Protein AF-A0A368HCT2-F1 (afdb_monomer_lite)

Sequence (109 aa):
MTTRNSKRVCNWICDGILVEYKKVSQQAMNEDHLAQHLFDTCTKSIEFAKFVNDPVDKECPDLCDRLIPTILQNHELKRDLLTPTLNAGARFEFCGDFDYSGDGAKRNE

Foldseek 3Di:
DPPDLLLVLLLVLLLVLLVVLLVCVVVPPDVVSSLVVSLVSSVVSLVVCVVVVNPLCQRANPSSVPRSVVCVPDPVLSVQCNPPVRNVVSSCVCSVPDDRRPPDDPPDD

pLDDT: mean 83.68, std 15.78, range [36.22, 96.38]

Organism: Ancylostoma caninum (NCBI:txid29170)

Structure (mmCIF, N/CA/C/O backbone):
data_AF-A0A368HCT2-F1
#
_entry.id   AF-A0A368HCT2-F1
#
loop_
_atom_site.group_PDB
_atom_site.id
_atom_site.type_symbol
_atom_site.label_atom_id
_atom_site.label_alt_id
_atom_site.label_comp_id
_atom_site.label_asym_id
_atom_site.label_entity_id
_atom_site.label_seq_id
_atom_site.pdbx_PDB_ins_code
_atom_site.Cartn_x
_atom_site.Cartn_y
_atom_site.Cartn_z
_atom_site.occupancy
_atom_site.B_iso_or_equiv
_atom_site.auth_seq_id
_atom_site.auth_comp_id
_atom_site.auth_asym_id
_atom_site.auth_atom_id
_atom_site.pdbx_PDB_model_num
ATOM 1 N N . MET A 1 1 ? 20.239 -14.180 -10.407 1.00 39.16 1 MET A N 1
ATOM 2 C CA . MET A 1 1 ? 20.534 -13.449 -9.153 1.00 39.16 1 MET A CA 1
ATOM 3 C C . MET A 1 1 ? 20.037 -12.020 -9.328 1.00 39.16 1 MET A C 1
ATOM 5 O O . MET A 1 1 ? 20.790 -11.175 -9.784 1.00 39.16 1 MET A O 1
ATOM 9 N N . THR A 1 2 ? 18.759 -11.767 -9.055 1.00 38.19 2 THR A N 1
ATOM 10 C CA . THR A 1 2 ? 18.118 -10.463 -9.329 1.00 38.19 2 THR A CA 1
ATOM 11 C C . THR A 1 2 ? 16.936 -10.277 -8.376 1.00 38.19 2 THR A C 1
ATOM 13 O O . THR A 1 2 ? 15.803 -10.137 -8.798 1.00 38.19 2 THR A O 1
ATOM 16 N N . THR A 1 3 ? 17.161 -10.445 -7.070 1.00 45.19 3 THR A N 1
ATOM 17 C CA . THR A 1 3 ? 16.042 -10.559 -6.110 1.00 45.19 3 THR A CA 1
ATOM 18 C C . THR A 1 3 ? 16.195 -9.750 -4.822 1.00 45.19 3 THR A C 1
ATOM 20 O O . THR A 1 3 ? 15.266 -9.740 -4.020 1.00 45.19 3 THR A O 1
ATOM 23 N N . ARG A 1 4 ? 17.315 -9.038 -4.597 1.00 43.47 4 ARG A N 1
ATOM 24 C CA . ARG A 1 4 ? 17.529 -8.270 -3.346 1.00 43.47 4 ARG A CA 1
ATOM 25 C C . ARG A 1 4 ? 17.278 -6.762 -3.446 1.00 43.47 4 ARG A C 1
ATOM 27 O O . ARG A 1 4 ? 16.725 -6.206 -2.508 1.00 43.47 4 ARG A O 1
ATOM 34 N N . ASN A 1 5 ? 17.642 -6.108 -4.552 1.00 49.31 5 ASN A N 1
ATOM 35 C CA . ASN A 1 5 ? 17.396 -4.663 -4.730 1.00 49.31 5 ASN A CA 1
ATOM 36 C C . ASN A 1 5 ? 15.982 -4.377 -5.257 1.00 49.31 5 ASN A C 1
ATOM 38 O O . ASN A 1 5 ? 15.326 -3.446 -4.809 1.00 49.31 5 ASN A O 1
ATOM 42 N N . SER A 1 6 ? 15.508 -5.258 -6.126 1.00 52.94 6 SER A N 1
ATOM 43 C CA . SER A 1 6 ? 14.169 -5.392 -6.692 1.00 52.94 6 SER A CA 1
ATOM 44 C C . SER A 1 6 ? 13.011 -5.197 -5.707 1.00 52.94 6 SER A C 1
ATOM 46 O O . SER A 1 6 ? 12.156 -4.341 -5.899 1.00 52.94 6 SER A O 1
ATOM 48 N N . LYS A 1 7 ? 13.030 -5.918 -4.578 1.00 67.62 7 LYS A N 1
ATOM 49 C CA . LYS A 1 7 ? 11.984 -5.816 -3.546 1.00 67.62 7 LYS A CA 1
ATOM 50 C C . LYS A 1 7 ? 12.040 -4.512 -2.752 1.00 67.62 7 LYS A C 1
ATOM 52 O O . LYS A 1 7 ? 11.058 -4.137 -2.128 1.00 67.62 7 LYS A O 1
ATOM 57 N N . ARG A 1 8 ? 13.178 -3.807 -2.747 1.00 83.00 8 ARG A N 1
ATOM 58 C CA . ARG A 1 8 ? 13.375 -2.637 -1.882 1.00 83.00 8 ARG A CA 1
ATOM 59 C C . ARG A 1 8 ? 12.473 -1.475 -2.290 1.00 83.00 8 ARG A C 1
ATOM 61 O O . ARG A 1 8 ? 11.860 -0.877 -1.415 1.00 83.00 8 ARG A O 1
ATOM 68 N N . VAL A 1 9 ? 12.400 -1.165 -3.587 1.00 87.19 9 VAL A N 1
ATOM 69 C CA . VAL A 1 9 ? 11.582 -0.045 -4.085 1.00 87.19 9 VAL A CA 1
ATOM 70 C C . VAL A 1 9 ? 10.095 -0.332 -3.895 1.00 87.19 9 VAL A C 1
ATOM 72 O O . VAL A 1 9 ? 9.374 0.506 -3.368 1.00 87.19 9 VAL A O 1
ATOM 75 N N . CYS A 1 10 ? 9.653 -1.549 -4.206 1.00 89.62 10 CYS A N 1
ATOM 76 C CA . CYS A 1 10 ? 8.254 -1.939 -4.076 1.00 89.62 10 CYS A CA 1
ATOM 77 C C . CYS A 1 10 ? 7.808 -1.996 -2.605 1.00 89.62 10 CYS A C 1
ATOM 79 O O . CYS A 1 10 ? 6.748 -1.472 -2.271 1.00 89.62 10 CYS A O 1
ATOM 81 N N . ASN A 1 11 ? 8.661 -2.512 -1.708 1.00 90.81 11 ASN A N 1
ATOM 82 C CA . ASN A 1 11 ? 8.417 -2.468 -0.263 1.00 90.81 11 ASN A CA 1
ATOM 83 C C . ASN A 1 11 ? 8.369 -1.034 0.270 1.00 90.81 11 ASN A C 1
ATOM 85 O O . ASN A 1 11 ? 7.557 -0.742 1.140 1.00 90.81 11 ASN A O 1
ATOM 89 N N . TRP A 1 12 ? 9.231 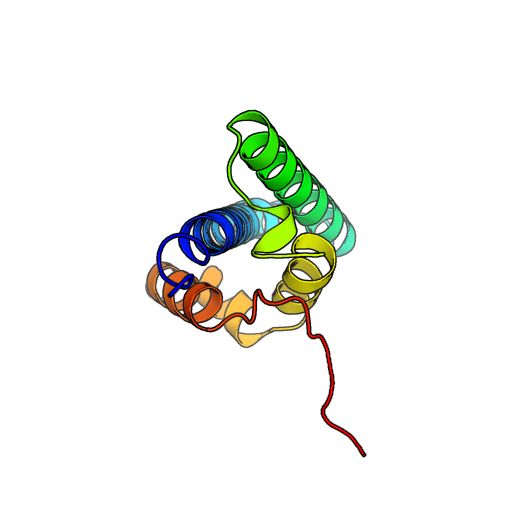-0.144 -0.232 1.00 91.06 12 TRP A N 1
ATOM 90 C CA . TRP A 1 12 ? 9.227 1.263 0.167 1.00 91.06 12 TRP A CA 1
ATOM 91 C C . TRP A 1 12 ? 7.937 1.969 -0.263 1.00 91.06 12 TRP A C 1
ATOM 93 O O . TRP A 1 12 ? 7.334 2.673 0.546 1.00 91.06 12 TRP A O 1
ATOM 103 N N . ILE A 1 13 ? 7.478 1.732 -1.498 1.00 93.25 13 ILE A N 1
ATOM 104 C CA . ILE A 1 13 ? 6.186 2.242 -1.974 1.00 93.25 13 ILE A CA 1
ATOM 105 C C . ILE A 1 13 ? 5.063 1.675 -1.099 1.00 93.25 13 ILE A C 1
ATOM 107 O O . ILE A 1 13 ? 4.256 2.443 -0.586 1.00 93.25 13 ILE A O 1
ATOM 111 N N . CYS A 1 14 ? 5.047 0.360 -0.857 1.00 94.62 14 CYS A N 1
ATOM 112 C CA . CYS A 1 14 ? 4.045 -0.288 -0.013 1.00 94.62 14 CYS A CA 1
ATOM 113 C C . CYS A 1 14 ? 3.988 0.308 1.403 1.00 94.62 14 CYS A C 1
ATOM 115 O O . CYS A 1 14 ? 2.912 0.717 1.839 1.00 94.62 14 CYS A O 1
ATOM 117 N N . ASP A 1 15 ? 5.124 0.435 2.099 1.00 94.12 15 ASP A N 1
ATOM 118 C CA . ASP A 1 15 ? 5.162 1.022 3.447 1.00 94.12 15 ASP A CA 1
ATOM 119 C C . ASP A 1 15 ? 4.643 2.467 3.438 1.00 94.12 15 ASP A C 1
ATOM 121 O O . ASP A 1 15 ? 3.829 2.834 4.287 1.00 94.12 15 ASP A O 1
ATOM 125 N N . GLY A 1 16 ? 5.029 3.257 2.429 1.00 93.56 16 GLY A N 1
ATOM 126 C CA . GLY A 1 16 ? 4.520 4.613 2.229 1.00 93.56 16 GLY A CA 1
ATOM 127 C C . GLY A 1 16 ? 2.995 4.664 2.098 1.00 93.56 16 GLY A C 1
ATOM 128 O O . GLY A 1 16 ? 2.350 5.495 2.739 1.00 93.56 16 GLY A O 1
ATOM 129 N N . ILE A 1 17 ? 2.402 3.734 1.343 1.00 96.25 17 ILE A N 1
ATOM 130 C CA . ILE A 1 17 ? 0.944 3.634 1.198 1.00 96.25 17 ILE A CA 1
ATOM 131 C C . ILE A 1 17 ? 0.265 3.226 2.502 1.00 96.25 17 ILE A C 1
ATOM 133 O O . ILE A 1 17 ? -0.768 3.798 2.838 1.00 96.25 17 ILE A O 1
ATOM 137 N N . LEU A 1 18 ? 0.824 2.297 3.279 1.00 94.69 18 LEU A N 1
ATOM 138 C CA . LEU A 1 18 ? 0.228 1.905 4.561 1.00 94.69 18 LEU A CA 1
ATOM 139 C C . LEU A 1 18 ? 0.319 3.012 5.623 1.00 94.69 18 LEU A C 1
ATOM 141 O O . LEU A 1 18 ? -0.576 3.152 6.465 1.00 94.69 18 LEU A O 1
ATOM 145 N N . VAL A 1 19 ? 1.381 3.821 5.589 1.00 92.81 19 VAL A N 1
ATOM 146 C CA . VAL A 1 19 ? 1.494 5.030 6.416 1.00 92.81 19 VAL A CA 1
ATOM 147 C C . VAL A 1 19 ? 0.429 6.052 6.019 1.00 92.81 19 VAL A C 1
ATOM 149 O O . VAL A 1 19 ? -0.265 6.576 6.897 1.00 92.81 19 VAL A O 1
ATOM 152 N N . GLU A 1 20 ? 0.261 6.305 4.719 1.00 93.44 20 GLU A N 1
ATOM 153 C CA . GLU A 1 20 ? -0.745 7.252 4.234 1.00 93.44 20 GLU A CA 1
ATOM 154 C C . GLU A 1 20 ? -2.169 6.741 4.494 1.00 93.44 20 GLU A C 1
ATOM 156 O O . GLU A 1 20 ? -3.017 7.525 4.920 1.00 93.44 20 GLU A O 1
ATOM 161 N N . TYR A 1 21 ? -2.414 5.429 4.374 1.00 92.94 21 TYR A N 1
ATOM 162 C CA . TYR A 1 21 ? -3.672 4.784 4.760 1.00 92.94 21 TYR A CA 1
ATOM 163 C C . TYR A 1 21 ? -4.063 5.179 6.177 1.00 92.94 21 TYR A C 1
ATOM 165 O O . TYR A 1 21 ? -5.134 5.741 6.360 1.00 92.94 21 TYR A O 1
ATOM 173 N N . LYS A 1 22 ?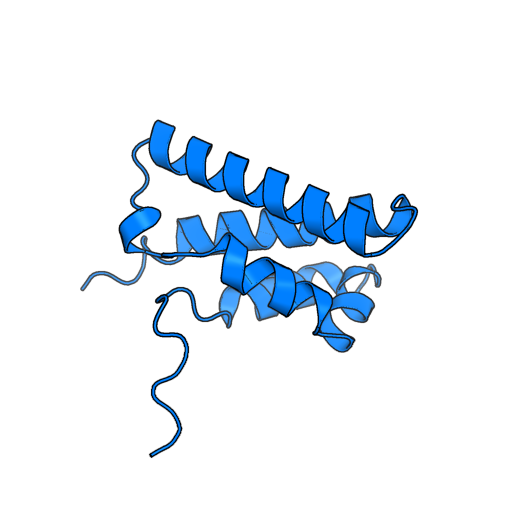 -3.184 4.976 7.169 1.00 90.56 22 LYS A N 1
ATOM 174 C CA . LYS A 1 22 ? -3.480 5.307 8.572 1.00 90.56 22 LYS A CA 1
ATOM 175 C C . LYS A 1 22 ? -3.853 6.781 8.753 1.00 90.56 22 LYS A C 1
ATOM 177 O O . LYS A 1 22 ? -4.758 7.108 9.518 1.00 90.56 22 LYS A O 1
ATOM 182 N N . LYS A 1 23 ? -3.112 7.672 8.094 1.00 89.88 23 LYS A N 1
ATOM 183 C CA . LYS A 1 23 ? -3.288 9.123 8.207 1.00 89.88 23 LYS A CA 1
ATOM 184 C C . LYS A 1 23 ? -4.616 9.571 7.600 1.00 89.88 23 LYS A C 1
ATOM 186 O O . LYS A 1 23 ? -5.326 10.375 8.199 1.00 89.88 23 LYS A O 1
ATOM 191 N N . VAL A 1 24 ? -4.951 9.042 6.427 1.00 90.62 24 VAL A N 1
ATOM 192 C CA . VAL A 1 24 ? -6.114 9.469 5.646 1.00 90.62 24 VAL A CA 1
ATOM 193 C C . VAL A 1 24 ? -7.371 8.731 6.077 1.00 90.62 24 VAL A C 1
ATOM 195 O O . VAL A 1 24 ? -8.428 9.340 6.106 1.00 90.62 24 VAL A O 1
ATOM 198 N N . SER A 1 25 ? -7.293 7.477 6.526 1.00 87.44 25 SER A N 1
ATOM 199 C CA . SER A 1 25 ? -8.447 6.723 7.039 1.00 87.44 25 SER A CA 1
ATOM 200 C C . SER A 1 25 ? -9.097 7.380 8.259 1.00 87.44 25 SER A C 1
ATOM 202 O O . SER A 1 25 ? -10.269 7.155 8.529 1.00 87.44 25 SER A O 1
ATOM 204 N N . GLN A 1 26 ? -8.347 8.195 9.008 1.00 84.38 26 GLN A N 1
ATOM 205 C CA . GLN A 1 26 ? -8.867 8.984 10.129 1.00 84.38 26 GLN A CA 1
ATOM 206 C C . GLN A 1 26 ? -9.571 10.280 9.686 1.00 84.38 26 GLN A C 1
ATOM 208 O O . GLN A 1 26 ? -10.272 10.892 10.488 1.00 84.38 26 GLN A O 1
ATOM 213 N N . GLN A 1 27 ? -9.369 10.712 8.438 1.00 83.12 27 GLN A N 1
ATOM 214 C CA . GLN A 1 27 ? -9.865 11.977 7.877 1.00 83.12 27 GLN A CA 1
ATOM 215 C C . GLN A 1 27 ? -10.853 11.775 6.717 1.00 83.12 27 GLN A C 1
ATOM 217 O O . GLN A 1 27 ? -11.592 12.694 6.367 1.00 83.12 27 GLN A O 1
ATOM 222 N N . ALA A 1 28 ? -10.849 10.596 6.096 1.00 78.69 28 ALA A N 1
ATOM 223 C CA . ALA A 1 28 ? -11.618 10.295 4.903 1.00 78.69 28 ALA A CA 1
ATOM 224 C C . ALA A 1 28 ? -13.119 10.287 5.200 1.00 78.69 28 ALA A C 1
ATOM 226 O O . ALA A 1 28 ? -13.582 9.701 6.177 1.00 78.69 28 ALA A O 1
ATOM 227 N N . MET A 1 29 ? -13.886 10.915 4.309 1.00 73.69 29 MET A N 1
ATOM 228 C CA . MET A 1 29 ? -15.345 10.989 4.422 1.00 73.69 29 MET A CA 1
ATOM 229 C C . MET A 1 29 ? -16.035 9.681 4.009 1.00 73.69 29 MET A C 1
ATOM 231 O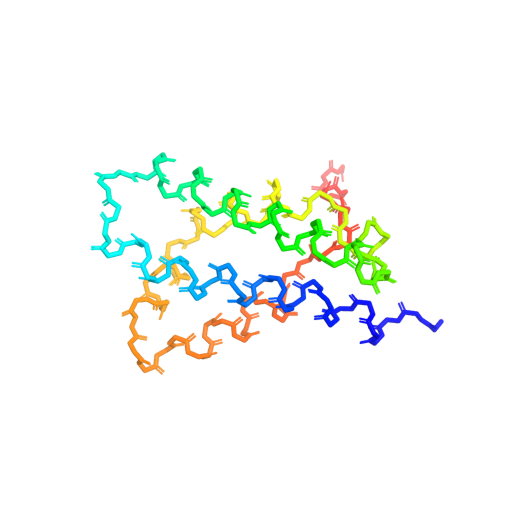 O . MET A 1 29 ? -17.142 9.407 4.462 1.00 73.69 29 MET A O 1
ATOM 235 N N . ASN A 1 30 ? -15.404 8.896 3.128 1.00 87.56 30 ASN A N 1
ATOM 236 C CA . ASN A 1 30 ? -15.879 7.597 2.649 1.00 87.56 30 ASN A CA 1
ATOM 237 C C . ASN A 1 30 ? -14.712 6.758 2.083 1.00 87.56 30 ASN A C 1
ATOM 239 O O . ASN A 1 30 ? -13.588 7.250 1.946 1.00 87.56 30 ASN A O 1
ATOM 243 N N . GLU A 1 31 ? -14.988 5.488 1.772 1.00 86.56 31 GLU A N 1
ATOM 244 C CA . GLU A 1 31 ? -13.990 4.540 1.257 1.00 86.56 31 GLU A CA 1
ATOM 245 C C . GLU A 1 31 ? -13.527 4.884 -0.170 1.00 86.56 31 GLU A C 1
ATOM 247 O O . GLU A 1 31 ? -12.350 4.712 -0.471 1.00 86.56 31 GLU A O 1
ATOM 252 N N . ASP A 1 32 ? -14.389 5.467 -1.010 1.00 90.00 32 ASP A N 1
ATOM 253 C CA . ASP A 1 32 ? -14.037 5.868 -2.382 1.00 90.00 32 ASP A CA 1
ATOM 254 C C . ASP A 1 32 ? -12.971 6.975 -2.411 1.00 90.00 32 ASP A C 1
ATOM 256 O O . ASP A 1 32 ? -11.985 6.891 -3.144 1.00 90.00 32 ASP A O 1
ATOM 260 N N . HIS A 1 33 ? -13.120 8.003 -1.569 1.00 91.25 33 HIS A N 1
ATOM 261 C CA . HIS A 1 33 ? -12.120 9.062 -1.429 1.00 91.25 33 HIS A CA 1
ATOM 262 C C . HIS A 1 33 ? -10.802 8.523 -0.870 1.00 91.25 33 HIS A C 1
ATOM 264 O O . HIS A 1 33 ? -9.732 8.961 -1.292 1.00 91.25 33 HIS A O 1
ATOM 270 N N . LEU A 1 34 ? -10.866 7.566 0.062 1.00 92.00 34 LEU A N 1
ATOM 271 C CA . LEU A 1 34 ? -9.676 6.893 0.574 1.00 92.00 34 LEU A CA 1
ATOM 272 C C . LEU A 1 34 ? -8.977 6.107 -0.545 1.00 92.00 34 LEU A C 1
ATOM 274 O O . LEU A 1 34 ? -7.769 6.248 -0.714 1.00 92.00 34 LEU A O 1
ATOM 278 N N . ALA A 1 35 ? -9.725 5.334 -1.333 1.00 93.69 35 ALA A N 1
ATOM 279 C CA . ALA A 1 35 ? -9.199 4.563 -2.453 1.00 93.69 35 ALA A CA 1
ATOM 280 C C . ALA A 1 35 ? -8.502 5.460 -3.482 1.00 93.69 35 ALA A C 1
ATOM 282 O O . ALA A 1 35 ? -7.346 5.208 -3.825 1.00 93.69 35 ALA A O 1
ATOM 283 N N . GLN A 1 36 ? -9.165 6.541 -3.905 1.00 94.69 36 GLN A N 1
ATOM 284 C CA . GLN A 1 36 ? -8.601 7.489 -4.864 1.00 94.69 36 GLN A CA 1
ATOM 285 C C . GLN A 1 36 ? -7.327 8.148 -4.326 1.00 94.69 36 GLN A C 1
ATOM 287 O O . GLN A 1 36 ? -6.322 8.209 -5.029 1.00 94.69 36 GLN A O 1
ATOM 292 N N . HIS A 1 37 ? -7.327 8.593 -3.064 1.00 95.06 37 HIS A N 1
ATOM 293 C CA . HIS A 1 37 ? -6.150 9.232 -2.467 1.00 95.06 37 HIS A CA 1
ATOM 294 C C . HIS A 1 37 ? -4.950 8.284 -2.400 1.00 95.06 37 HIS A C 1
ATOM 296 O O . HIS A 1 37 ? -3.818 8.678 -2.696 1.00 95.06 37 HIS A O 1
ATOM 302 N N . LEU A 1 38 ? -5.178 7.025 -2.022 1.00 95.44 38 LEU A N 1
ATOM 303 C CA . LEU A 1 38 ? -4.118 6.019 -1.981 1.00 95.44 38 LEU A CA 1
ATOM 304 C C . LEU A 1 38 ? -3.606 5.684 -3.382 1.00 95.44 38 LEU A C 1
ATOM 306 O O . LEU A 1 38 ? -2.398 5.532 -3.561 1.00 95.44 38 LEU A O 1
ATOM 310 N N . PHE A 1 39 ? -4.497 5.627 -4.373 1.00 96.38 39 PHE A N 1
ATOM 311 C CA . PHE A 1 39 ? -4.126 5.405 -5.766 1.00 96.38 39 PHE A CA 1
ATOM 312 C C . PHE A 1 39 ? -3.257 6.545 -6.316 1.00 96.38 39 PHE A C 1
ATOM 314 O O . PHE A 1 39 ? -2.182 6.296 -6.866 1.00 96.38 39 PHE A O 1
ATOM 321 N N . ASP A 1 40 ? -3.662 7.796 -6.091 1.00 95.56 40 ASP A N 1
ATOM 322 C CA . ASP A 1 40 ? -2.903 8.984 -6.495 1.00 95.56 40 ASP A CA 1
ATOM 323 C C . ASP A 1 40 ? -1.529 9.028 -5.817 1.00 95.56 40 ASP A C 1
ATOM 325 O O . ASP A 1 40 ? -0.522 9.377 -6.437 1.00 95.56 40 ASP A O 1
ATOM 329 N N . THR A 1 41 ? -1.476 8.665 -4.533 1.00 95.75 41 THR A N 1
ATOM 330 C CA . THR A 1 41 ? -0.227 8.619 -3.762 1.00 95.75 41 THR A CA 1
ATOM 331 C C . THR A 1 41 ? 0.702 7.539 -4.308 1.00 95.75 41 THR A C 1
ATOM 333 O O . THR A 1 41 ? 1.879 7.805 -4.546 1.00 95.75 41 THR A O 1
ATOM 336 N N . CYS A 1 42 ? 0.170 6.348 -4.581 1.00 96.06 42 CYS A N 1
ATOM 337 C CA . CYS A 1 42 ? 0.927 5.242 -5.156 1.00 96.06 42 CYS A CA 1
ATOM 338 C C . CYS A 1 42 ? 1.479 5.589 -6.540 1.00 96.06 42 CYS A C 1
ATOM 340 O O . CYS A 1 42 ? 2.668 5.393 -6.794 1.00 96.06 42 CYS A O 1
ATOM 342 N N . THR A 1 43 ? 0.654 6.193 -7.397 1.00 94.75 43 THR A N 1
ATOM 343 C CA . THR A 1 43 ? 1.062 6.617 -8.741 1.00 94.75 43 THR A CA 1
ATOM 344 C C . THR A 1 43 ? 2.205 7.628 -8.672 1.00 94.75 43 THR A C 1
ATOM 346 O O . THR A 1 43 ? 3.228 7.439 -9.327 1.00 94.75 43 THR A O 1
ATOM 349 N N . LYS A 1 44 ? 2.110 8.636 -7.794 1.00 95.00 44 LYS A N 1
ATOM 350 C CA . LYS A 1 44 ? 3.190 9.615 -7.576 1.00 95.00 44 LYS A CA 1
ATOM 351 C C . LYS A 1 44 ? 4.478 8.969 -7.066 1.00 95.00 44 LYS A C 1
ATOM 353 O O . LYS A 1 44 ? 5.564 9.352 -7.495 1.00 95.00 44 LYS A O 1
ATOM 358 N N . SER A 1 45 ? 4.384 7.989 -6.167 1.00 94.06 45 SER A N 1
ATOM 359 C CA . SER A 1 45 ? 5.554 7.247 -5.682 1.00 94.06 45 SER A CA 1
ATOM 360 C C . SER A 1 45 ? 6.221 6.429 -6.792 1.00 94.06 45 SER A C 1
ATOM 362 O O . SER A 1 45 ? 7.450 6.399 -6.865 1.00 94.06 45 SER A O 1
ATOM 364 N N . ILE A 1 46 ? 5.434 5.815 -7.682 1.00 91.69 46 ILE A N 1
ATOM 365 C CA . ILE A 1 46 ? 5.939 5.120 -8.873 1.00 91.69 46 ILE A CA 1
ATOM 366 C C . ILE A 1 46 ? 6.620 6.108 -9.826 1.00 91.69 46 ILE A C 1
ATOM 368 O O . ILE A 1 46 ? 7.741 5.857 -10.263 1.00 91.69 46 ILE A O 1
ATOM 372 N N . GLU A 1 47 ? 5.986 7.239 -10.135 1.00 91.88 47 GLU A N 1
ATOM 373 C CA . GLU A 1 47 ? 6.559 8.274 -11.004 1.00 91.88 47 GLU A CA 1
ATOM 374 C C . GLU A 1 47 ? 7.868 8.836 -10.440 1.00 91.88 47 GLU A C 1
ATOM 376 O O . GLU A 1 47 ? 8.837 9.008 -11.180 1.00 91.88 47 GLU A O 1
ATOM 381 N N . PHE A 1 48 ? 7.936 9.054 -9.125 1.00 90.75 48 PHE A N 1
ATOM 382 C CA . PHE A 1 48 ? 9.163 9.475 -8.456 1.00 90.75 48 PHE A CA 1
ATOM 383 C C . PHE A 1 48 ? 10.269 8.418 -8.567 1.00 90.75 48 PHE A C 1
ATOM 385 O O . PHE A 1 48 ? 11.404 8.760 -8.897 1.00 90.75 48 PHE A O 1
ATOM 392 N N . ALA A 1 49 ? 9.946 7.137 -8.355 1.00 90.31 49 ALA A N 1
ATOM 393 C CA . ALA A 1 49 ? 10.898 6.041 -8.530 1.00 90.31 49 ALA A CA 1
ATOM 394 C C . ALA A 1 49 ? 11.438 5.991 -9.972 1.00 90.31 49 ALA A C 1
ATOM 396 O O . ALA A 1 49 ? 12.649 5.920 -10.180 1.00 90.31 49 ALA A O 1
ATOM 397 N N . LYS A 1 50 ? 10.562 6.133 -10.976 1.00 87.81 50 LYS A N 1
ATOM 398 C CA . LYS A 1 50 ? 10.967 6.230 -12.389 1.00 87.81 50 LYS A CA 1
ATOM 399 C C . LYS A 1 50 ? 11.884 7.421 -12.638 1.00 87.81 50 LYS A C 1
ATOM 401 O O . LYS A 1 50 ? 12.901 7.277 -13.311 1.00 87.81 50 LYS A O 1
ATOM 406 N N . PHE A 1 51 ? 11.551 8.581 -12.076 1.00 90.69 51 PHE A N 1
ATOM 407 C CA . PHE A 1 51 ? 12.337 9.804 -12.223 1.00 90.69 51 PHE A CA 1
ATOM 408 C C . PHE A 1 51 ? 13.772 9.645 -11.697 1.00 90.69 51 PHE A C 1
ATOM 410 O O . PHE A 1 51 ? 14.714 10.117 -12.332 1.00 90.69 51 PHE A O 1
ATOM 417 N N . VAL A 1 52 ? 13.965 8.932 -10.582 1.00 89.81 52 VAL A N 1
ATOM 418 C CA . VAL A 1 52 ? 15.303 8.636 -10.034 1.00 89.81 52 VAL A CA 1
ATOM 419 C C . VAL A 1 52 ? 15.978 7.409 -10.672 1.00 89.81 52 VAL A C 1
ATOM 421 O O . VAL A 1 52 ? 17.037 6.990 -10.211 1.00 89.81 52 VAL A O 1
ATOM 424 N N . ASN A 1 53 ? 15.419 6.878 -11.767 1.00 83.69 53 ASN A N 1
ATOM 425 C CA . ASN A 1 53 ? 15.868 5.680 -12.489 1.00 83.69 53 ASN A CA 1
ATOM 426 C C . ASN A 1 53 ? 15.858 4.383 -11.653 1.00 83.69 53 ASN A C 1
ATOM 428 O O . ASN A 1 53 ? 16.641 3.467 -11.923 1.00 83.69 53 ASN A O 1
ATOM 432 N N . ASP A 1 54 ? 14.964 4.272 -10.666 1.00 85.44 54 ASP A N 1
ATOM 433 C CA . ASP A 1 54 ? 14.717 3.002 -9.981 1.00 85.44 54 ASP A CA 1
ATOM 434 C C . ASP A 1 54 ? 13.884 2.060 -10.884 1.00 85.44 54 ASP A C 1
ATOM 436 O O . ASP A 1 54 ? 12.950 2.503 -11.559 1.00 85.44 54 ASP A O 1
ATOM 440 N N . PRO A 1 55 ? 14.174 0.743 -10.909 1.00 79.56 55 PRO A N 1
ATOM 441 C CA . PRO A 1 55 ? 13.603 -0.206 -11.874 1.00 79.56 55 PRO A CA 1
ATOM 442 C C . PRO A 1 55 ? 12.152 -0.643 -11.566 1.00 79.56 55 PRO A C 1
ATOM 444 O O . PRO A 1 55 ? 11.810 -1.811 -11.719 1.00 79.56 55 PRO A O 1
ATOM 447 N N . VAL A 1 56 ? 11.274 0.269 -11.147 1.00 82.19 56 VAL A N 1
ATOM 448 C CA . VAL A 1 56 ? 9.928 -0.052 -10.629 1.00 82.19 56 VAL A CA 1
ATOM 449 C C . VAL A 1 56 ? 9.040 -0.825 -11.618 1.00 82.19 56 VAL A C 1
ATOM 451 O O . VAL A 1 56 ? 8.424 -1.808 -11.221 1.00 82.19 56 VAL A O 1
ATOM 454 N N . ASP A 1 57 ? 9.043 -0.472 -12.910 1.00 75.50 57 ASP A N 1
ATOM 455 C CA . ASP A 1 57 ? 8.183 -1.113 -13.928 1.00 75.50 57 ASP A CA 1
ATOM 456 C C . ASP A 1 57 ? 8.501 -2.595 -14.147 1.00 75.50 57 ASP A C 1
ATOM 458 O O . ASP A 1 57 ? 7.630 -3.389 -14.495 1.00 75.50 57 ASP A O 1
ATOM 462 N N . LYS A 1 58 ? 9.765 -2.975 -13.949 1.00 78.00 58 LYS A N 1
ATOM 463 C CA . LYS A 1 58 ? 10.205 -4.364 -14.076 1.00 78.00 58 LYS A CA 1
ATOM 464 C C . LYS A 1 58 ? 9.964 -5.156 -12.792 1.00 78.00 58 LYS A C 1
ATOM 466 O O . LYS A 1 58 ? 9.792 -6.368 -12.852 1.00 78.00 58 LYS A O 1
ATOM 471 N N . GLU A 1 59 ? 10.024 -4.485 -11.647 1.00 80.19 59 GLU A N 1
ATOM 472 C CA . GLU A 1 59 ? 10.092 -5.133 -10.336 1.00 80.19 59 GLU A CA 1
ATOM 473 C C . GLU A 1 59 ? 8.728 -5.266 -9.653 1.00 80.19 59 GLU A C 1
ATOM 475 O O . GLU A 1 59 ? 8.490 -6.241 -8.941 1.00 80.19 59 GLU A O 1
ATOM 480 N N . CYS A 1 60 ? 7.828 -4.309 -9.878 1.00 83.62 60 CYS A N 1
ATOM 481 C CA . CYS A 1 60 ? 6.457 -4.336 -9.380 1.00 83.62 60 CYS A CA 1
ATOM 482 C C . CYS A 1 60 ? 5.478 -3.762 -10.411 1.00 83.62 60 CYS A C 1
ATOM 484 O O . CYS A 1 60 ? 4.941 -2.668 -10.215 1.00 83.62 60 CYS A O 1
ATOM 486 N N . PRO A 1 61 ? 5.228 -4.494 -11.510 1.00 83.44 61 PRO A N 1
ATOM 487 C CA . PRO A 1 61 ? 4.237 -4.087 -12.498 1.00 83.44 61 PRO A CA 1
ATOM 488 C C . PRO A 1 61 ? 2.841 -4.000 -11.866 1.00 83.44 61 PRO A C 1
ATOM 490 O O . PRO A 1 61 ? 2.489 -4.780 -10.967 1.00 83.44 61 PRO A O 1
ATOM 493 N N . ASP A 1 62 ? 2.073 -3.010 -12.324 1.00 87.88 62 ASP A N 1
ATOM 494 C CA . ASP A 1 62 ? 0.689 -2.743 -11.912 1.00 87.88 62 ASP A CA 1
ATOM 495 C C . ASP A 1 62 ? 0.514 -2.704 -10.382 1.00 87.88 62 ASP A C 1
ATOM 497 O O . ASP A 1 62 ? -0.455 -3.218 -9.818 1.00 87.88 62 ASP A O 1
ATOM 501 N N . LEU A 1 63 ? 1.512 -2.153 -9.674 1.00 90.88 63 LEU A N 1
ATOM 502 C CA . LEU A 1 63 ? 1.549 -2.179 -8.212 1.00 90.88 63 LEU A CA 1
ATOM 503 C C . LEU A 1 63 ? 0.319 -1.513 -7.600 1.00 90.88 63 LEU A C 1
ATOM 505 O O . LEU A 1 63 ? -0.294 -2.100 -6.718 1.00 90.88 63 LEU A O 1
ATOM 509 N N . CYS A 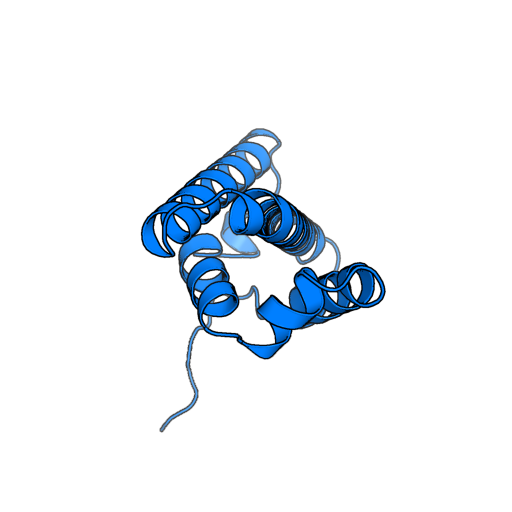1 64 ? -0.051 -0.313 -8.050 1.00 93.75 64 CYS A N 1
ATOM 510 C CA . CYS A 1 64 ? -1.161 0.434 -7.456 1.00 93.75 64 CYS A CA 1
ATOM 511 C C . CYS A 1 64 ? -2.501 -0.277 -7.655 1.00 93.75 64 CYS A C 1
ATOM 513 O O . CYS A 1 64 ? -3.260 -0.427 -6.697 1.00 93.75 64 CYS A O 1
ATOM 515 N N . ASP A 1 65 ? -2.744 -0.795 -8.860 1.00 92.62 65 ASP A N 1
ATOM 516 C CA . ASP A 1 65 ? -3.970 -1.518 -9.204 1.00 92.62 65 ASP A CA 1
ATOM 517 C C . ASP A 1 65 ? -4.162 -2.793 -8.375 1.00 92.62 65 ASP A C 1
ATOM 519 O O . ASP A 1 65 ? -5.292 -3.197 -8.113 1.00 92.62 65 ASP A O 1
ATOM 523 N N . ARG A 1 66 ? -3.073 -3.416 -7.906 1.00 92.94 66 ARG A N 1
ATOM 524 C CA . ARG A 1 66 ? -3.135 -4.613 -7.049 1.00 92.94 66 ARG A CA 1
ATOM 525 C C . ARG A 1 66 ? -3.093 -4.286 -5.560 1.00 92.94 66 ARG A C 1
ATOM 527 O O . ARG A 1 66 ? -3.822 -4.882 -4.766 1.00 92.94 66 ARG A O 1
ATOM 534 N N . LEU A 1 67 ? -2.240 -3.348 -5.165 1.00 93.38 67 LEU A N 1
ATOM 535 C CA . LEU A 1 67 ? -1.978 -3.012 -3.769 1.00 93.38 67 LEU A CA 1
ATOM 536 C C . LEU A 1 67 ? -3.192 -2.348 -3.114 1.00 93.38 67 LEU A C 1
ATOM 538 O O . LEU A 1 67 ? -3.590 -2.759 -2.024 1.00 93.38 67 LEU A O 1
ATOM 542 N N . ILE A 1 68 ? -3.801 -1.354 -3.773 1.00 94.62 68 ILE A N 1
ATOM 543 C CA . ILE A 1 68 ? -4.882 -0.565 -3.166 1.00 94.62 68 ILE A CA 1
ATOM 544 C C . ILE A 1 68 ? -6.120 -1.425 -2.872 1.00 94.62 68 ILE A C 1
ATOM 546 O O . ILE A 1 68 ? -6.559 -1.426 -1.718 1.00 94.62 68 ILE A O 1
ATOM 550 N N . PRO A 1 69 ? -6.653 -2.229 -3.815 1.00 93.69 69 PRO A N 1
ATOM 551 C CA . PRO A 1 69 ? -7.781 -3.107 -3.510 1.00 93.69 69 PRO A CA 1
ATOM 552 C C . PRO A 1 69 ? -7.457 -4.123 -2.413 1.00 93.69 69 PRO A C 1
ATOM 554 O O . PRO A 1 69 ? -8.293 -4.364 -1.545 1.00 93.69 69 PRO A O 1
ATOM 557 N N . THR A 1 70 ? -6.234 -4.667 -2.394 1.00 93.75 70 THR A N 1
ATOM 558 C CA . THR A 1 70 ? -5.810 -5.627 -1.362 1.00 93.75 70 THR A CA 1
ATOM 559 C C . THR A 1 70 ? -5.838 -5.002 0.035 1.00 93.75 70 THR A C 1
ATOM 561 O O . THR A 1 70 ? -6.347 -5.614 0.974 1.00 93.75 70 THR A O 1
ATOM 564 N N . ILE A 1 71 ? -5.346 -3.766 0.180 1.00 93.25 71 ILE A N 1
ATOM 565 C CA . ILE A 1 71 ? -5.396 -3.030 1.453 1.00 93.25 71 ILE A CA 1
ATOM 566 C C . ILE A 1 71 ? -6.848 -2.786 1.878 1.00 93.25 71 ILE A C 1
ATOM 568 O O . ILE A 1 71 ? -7.203 -3.008 3.036 1.00 93.25 71 ILE A O 1
ATOM 572 N N . LEU A 1 72 ? -7.698 -2.344 0.947 1.00 92.06 72 LEU A N 1
ATOM 573 C CA . LEU A 1 72 ? -9.090 -2.005 1.245 1.00 92.06 72 LEU A CA 1
ATOM 574 C C . LEU A 1 72 ? -9.945 -3.238 1.567 1.00 92.06 72 LEU A C 1
ATOM 576 O O . LEU A 1 72 ? -10.849 -3.141 2.394 1.00 92.06 72 LEU A O 1
ATOM 580 N N . GLN A 1 73 ? -9.643 -4.404 0.998 1.00 93.69 73 GLN A N 1
ATOM 581 C CA . GLN A 1 73 ? -10.373 -5.651 1.257 1.00 93.69 73 GLN A CA 1
ATOM 582 C C . GLN A 1 73 ? -9.903 -6.379 2.529 1.00 93.69 73 GLN A C 1
ATOM 584 O O . GLN A 1 73 ? -10.675 -7.123 3.135 1.00 93.69 73 GLN A O 1
ATOM 589 N N . ASN A 1 74 ? -8.664 -6.162 2.982 1.00 91.94 74 ASN A N 1
ATOM 590 C CA . ASN A 1 74 ? -8.114 -6.868 4.139 1.00 91.94 74 ASN A CA 1
ATOM 591 C C . ASN A 1 74 ? -8.540 -6.224 5.474 1.00 91.94 74 ASN A C 1
ATOM 593 O O . ASN A 1 74 ? -7.920 -5.288 5.976 1.00 91.94 74 ASN A O 1
ATOM 597 N N . HIS A 1 75 ? -9.608 -6.744 6.084 1.00 91.50 75 HIS A N 1
ATOM 598 C CA . HIS A 1 75 ? -10.145 -6.225 7.348 1.00 91.50 75 HIS A CA 1
ATOM 599 C C . HIS A 1 75 ? -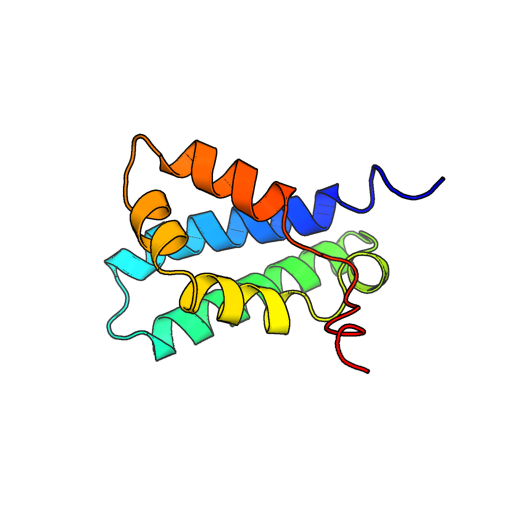9.177 -6.315 8.539 1.00 91.50 75 HIS A C 1
ATOM 601 O O . HIS A 1 75 ? -9.182 -5.416 9.383 1.00 91.50 75 HIS A O 1
ATOM 607 N N . GLU A 1 76 ? -8.351 -7.361 8.615 1.00 91.62 76 GLU A N 1
ATOM 608 C CA . GLU A 1 76 ? -7.386 -7.535 9.708 1.00 91.62 76 GLU A CA 1
ATOM 609 C C . GLU A 1 76 ? -6.254 -6.517 9.606 1.00 91.62 76 GLU A C 1
ATOM 611 O O . GLU A 1 76 ? -5.980 -5.804 10.571 1.00 91.62 76 GLU A O 1
ATOM 616 N N . LEU A 1 77 ? -5.699 -6.349 8.402 1.00 92.81 77 LEU A N 1
ATOM 617 C CA . LEU A 1 77 ? -4.703 -5.322 8.121 1.00 92.81 77 LEU A CA 1
ATOM 618 C C . LEU A 1 77 ? -5.227 -3.935 8.503 1.00 92.81 77 LEU A C 1
ATOM 620 O O . LEU A 1 77 ? -4.558 -3.203 9.229 1.00 92.81 77 LEU A O 1
ATOM 624 N N . LYS A 1 78 ? -6.441 -3.577 8.062 1.00 91.56 78 LYS A N 1
ATOM 625 C CA . LYS A 1 78 ? -7.051 -2.275 8.378 1.00 91.56 78 LYS A CA 1
ATOM 626 C C . LYS A 1 78 ? -7.127 -2.036 9.890 1.00 91.56 78 LYS A C 1
ATOM 628 O O . LYS A 1 78 ? -6.753 -0.963 10.362 1.00 91.56 78 LYS A O 1
ATOM 633 N N . ARG A 1 79 ? -7.560 -3.037 10.666 1.00 91.31 79 ARG A N 1
ATOM 634 C CA . ARG A 1 79 ? -7.615 -2.961 12.137 1.00 91.31 79 ARG A CA 1
ATOM 635 C C . ARG A 1 79 ? -6.223 -2.769 12.748 1.00 91.31 79 ARG A C 1
ATOM 637 O O . ARG A 1 79 ? -6.043 -1.924 13.630 1.00 91.31 79 ARG A O 1
ATOM 644 N N . ASP A 1 80 ? -5.242 -3.531 12.285 1.00 92.00 80 ASP A N 1
ATOM 645 C CA . ASP A 1 80 ? -3.911 -3.558 12.890 1.00 92.00 80 ASP A CA 1
ATOM 646 C C . ASP A 1 80 ? -3.106 -2.293 12.545 1.00 92.00 80 ASP A C 1
ATOM 648 O O . ASP A 1 80 ? -2.394 -1.756 13.396 1.00 92.00 80 ASP A O 1
ATOM 652 N N . LEU A 1 81 ? -3.316 -1.712 11.357 1.00 89.50 81 LEU A N 1
ATOM 653 C CA . LEU A 1 81 ? -2.763 -0.408 10.972 1.00 89.50 81 LEU A CA 1
ATOM 654 C C . LEU A 1 81 ? -3.270 0.739 11.856 1.00 89.50 81 LEU A C 1
ATOM 656 O O . LEU A 1 81 ? -2.521 1.681 12.143 1.00 89.50 81 LEU A O 1
ATOM 660 N N . LEU A 1 82 ? -4.519 0.664 12.315 1.00 88.25 82 LEU A N 1
ATOM 661 C CA . LEU A 1 82 ? -5.115 1.664 13.204 1.00 88.25 82 LEU A CA 1
ATOM 662 C C . LEU A 1 82 ? -4.704 1.477 14.671 1.00 88.25 82 LEU A C 1
ATOM 664 O O . LEU A 1 82 ? -4.836 2.407 15.466 1.00 88.25 82 LEU A O 1
ATOM 668 N N . THR A 1 83 ? -4.145 0.319 15.023 1.00 90.19 83 THR A N 1
ATOM 669 C CA . THR A 1 83 ? -3.712 -0.007 16.384 1.00 90.19 83 THR A CA 1
ATOM 670 C C . THR A 1 83 ? -2.243 0.393 16.590 1.00 90.19 83 THR A C 1
ATOM 672 O O . THR A 1 83 ? -1.357 -0.195 15.968 1.00 90.19 83 THR A O 1
ATOM 675 N N . PRO A 1 84 ? -1.911 1.365 17.470 1.00 85.94 84 PRO A N 1
ATOM 676 C CA . PRO A 1 84 ? -0.543 1.884 17.595 1.00 85.94 84 PRO A CA 1
ATOM 677 C C . PRO A 1 84 ? 0.527 0.829 17.900 1.00 85.94 84 PRO A C 1
ATOM 679 O O . PRO A 1 84 ? 1.638 0.934 17.388 1.00 85.94 84 PRO A O 1
ATOM 682 N N . THR A 1 85 ? 0.192 -0.186 18.700 1.00 86.56 85 THR A N 1
ATOM 683 C CA . THR A 1 85 ? 1.109 -1.264 19.104 1.00 86.56 85 THR A CA 1
ATOM 684 C C . THR A 1 85 ? 1.372 -2.291 18.005 1.00 86.56 85 THR A C 1
ATOM 686 O O . THR A 1 85 ? 2.407 -2.947 18.039 1.00 86.56 85 THR A O 1
ATOM 689 N N . LEU A 1 86 ? 0.465 -2.422 17.033 1.00 85.25 86 LEU A N 1
ATOM 690 C CA . LEU A 1 86 ? 0.548 -3.410 15.951 1.00 85.25 86 LEU A CA 1
ATOM 691 C C . LEU A 1 86 ? 0.999 -2.791 14.627 1.00 85.25 86 LEU A C 1
ATOM 693 O O . LEU A 1 86 ? 1.549 -3.484 13.780 1.00 85.25 86 LEU A O 1
ATOM 697 N N . ASN A 1 87 ? 0.836 -1.477 14.469 1.00 84.50 87 ASN A N 1
ATOM 698 C CA . ASN A 1 87 ? 1.052 -0.762 13.216 1.00 84.50 87 ASN A CA 1
ATOM 699 C C . ASN A 1 87 ? 2.405 -1.052 12.545 1.00 84.50 87 ASN A C 1
ATOM 701 O O . ASN A 1 87 ? 2.448 -1.280 11.341 1.00 84.50 87 ASN A O 1
ATOM 705 N N . ALA A 1 88 ? 3.514 -1.016 13.289 1.00 84.62 88 ALA A N 1
ATOM 706 C CA . ALA A 1 88 ? 4.834 -1.252 12.700 1.00 84.62 88 ALA A CA 1
ATOM 707 C C . ALA A 1 88 ? 5.007 -2.707 12.230 1.00 84.62 88 ALA A C 1
ATOM 709 O O . ALA A 1 88 ? 5.571 -2.927 11.161 1.00 84.62 88 ALA A O 1
ATOM 710 N N . GLY A 1 89 ? 4.488 -3.671 13.000 1.00 86.75 89 GLY A N 1
ATOM 711 C CA . GLY A 1 89 ? 4.497 -5.092 12.643 1.00 86.75 89 GLY A CA 1
ATOM 712 C C . GLY A 1 89 ? 3.631 -5.363 11.419 1.00 86.75 89 GLY A C 1
ATOM 713 O O . GLY A 1 89 ? 4.141 -5.846 10.417 1.00 86.75 89 GLY A O 1
ATOM 714 N N . ALA A 1 90 ? 2.377 -4.905 11.443 1.00 87.88 90 ALA A N 1
ATOM 715 C CA . ALA A 1 90 ? 1.430 -5.078 10.345 1.00 87.88 90 ALA A CA 1
ATOM 716 C C . ALA A 1 90 ? 1.945 -4.499 9.017 1.00 87.88 90 ALA A C 1
ATOM 718 O O . ALA A 1 90 ? 1.761 -5.107 7.967 1.00 87.88 90 ALA A O 1
ATOM 719 N N . ARG A 1 91 ? 2.633 -3.345 9.052 1.00 90.00 91 ARG A N 1
ATOM 720 C CA . ARG A 1 91 ? 3.276 -2.772 7.858 1.00 90.00 91 ARG A CA 1
ATOM 721 C C . ARG A 1 91 ? 4.409 -3.639 7.332 1.00 90.00 91 ARG A C 1
ATOM 723 O O . ARG A 1 91 ? 4.470 -3.909 6.135 1.00 90.00 91 ARG A O 1
ATOM 730 N N . PHE A 1 92 ? 5.302 -4.055 8.228 1.00 88.19 92 PHE A N 1
ATOM 731 C CA . PHE A 1 92 ? 6.454 -4.870 7.870 1.00 88.19 92 PHE A CA 1
ATOM 732 C C . PHE A 1 92 ? 6.034 -6.232 7.307 1.00 88.19 92 PHE A C 1
ATOM 734 O O . PHE A 1 92 ? 6.538 -6.629 6.260 1.00 88.19 92 PHE A O 1
ATOM 741 N N . GLU A 1 93 ? 5.102 -6.914 7.973 1.00 90.62 93 GLU A N 1
ATOM 742 C CA . GLU A 1 93 ? 4.592 -8.228 7.572 1.00 90.62 93 GLU A CA 1
ATOM 743 C C . GLU A 1 93 ? 3.857 -8.137 6.235 1.00 90.62 93 GLU A C 1
ATOM 745 O O . GLU A 1 93 ? 4.245 -8.801 5.277 1.00 90.62 93 GLU A O 1
ATOM 750 N N . PHE A 1 94 ? 2.877 -7.234 6.113 1.00 92.56 94 PHE A N 1
ATOM 751 C CA . PHE A 1 94 ? 2.108 -7.104 4.877 1.00 92.56 94 PHE A CA 1
ATOM 752 C C . PHE A 1 94 ? 2.993 -6.763 3.676 1.00 92.56 94 PHE A C 1
ATOM 754 O O . PHE A 1 94 ? 2.938 -7.450 2.660 1.00 92.56 94 PHE A O 1
ATOM 761 N N . CYS A 1 95 ? 3.842 -5.735 3.780 1.00 92.00 95 CYS A N 1
ATOM 762 C CA . CYS A 1 95 ? 4.710 -5.358 2.667 1.00 92.00 95 CYS A CA 1
ATOM 763 C C . CYS A 1 95 ? 5.840 -6.365 2.424 1.00 92.00 95 CYS A C 1
ATOM 765 O O . CYS A 1 95 ? 6.351 -6.430 1.309 1.00 92.00 95 CYS A O 1
ATOM 767 N N . GLY A 1 96 ? 6.252 -7.134 3.436 1.00 87.94 96 GLY A N 1
ATOM 768 C CA . GLY A 1 96 ? 7.237 -8.205 3.296 1.00 87.94 96 GLY A CA 1
ATOM 769 C C . GLY A 1 96 ? 6.700 -9.417 2.533 1.00 87.94 96 GLY A C 1
ATOM 770 O O . GLY A 1 96 ? 7.439 -9.998 1.730 1.00 87.94 96 GLY A O 1
ATOM 771 N N . ASP A 1 97 ? 5.424 -9.741 2.749 1.00 87.69 97 ASP A N 1
ATOM 772 C CA . ASP A 1 97 ? 4.754 -10.920 2.193 1.00 87.69 97 ASP A CA 1
ATOM 773 C C . ASP A 1 97 ? 3.956 -10.634 0.911 1.00 87.69 97 ASP A C 1
ATOM 775 O O . ASP A 1 97 ? 3.573 -11.569 0.205 1.00 87.69 97 ASP A O 1
ATOM 779 N N . PHE A 1 98 ? 3.717 -9.362 0.575 1.00 87.19 98 PHE A N 1
ATOM 780 C CA . PHE A 1 98 ? 2.996 -8.985 -0.639 1.00 87.19 98 PHE A CA 1
ATOM 781 C C . PHE A 1 98 ? 3.720 -9.473 -1.905 1.00 87.19 98 PHE A C 1
ATOM 783 O O . PHE A 1 98 ? 4.932 -9.302 -2.073 1.00 87.19 98 PHE A O 1
ATOM 790 N N . ASP A 1 99 ? 2.964 -10.066 -2.831 1.00 87.25 99 ASP A N 1
ATOM 791 C CA . ASP A 1 99 ? 3.504 -10.518 -4.109 1.00 87.25 99 ASP A CA 1
ATOM 792 C C . ASP A 1 99 ? 3.620 -9.354 -5.097 1.00 87.25 99 ASP A C 1
ATOM 794 O O . ASP A 1 99 ? 2.643 -8.889 -5.688 1.00 87.25 99 ASP A O 1
ATOM 798 N N . TYR A 1 100 ? 4.846 -8.891 -5.311 1.00 85.81 100 TYR A N 1
ATOM 799 C CA . TYR A 1 100 ? 5.132 -7.785 -6.215 1.00 85.81 100 TYR A CA 1
ATOM 800 C C . TYR A 1 100 ? 5.235 -8.192 -7.682 1.00 85.81 100 TYR A C 1
ATOM 802 O O . TYR A 1 100 ? 5.139 -7.317 -8.532 1.00 85.81 100 TYR A O 1
ATOM 810 N N . SER A 1 101 ? 5.355 -9.476 -8.015 1.00 79.88 101 SER A N 1
ATOM 811 C CA . SER A 1 101 ? 5.773 -9.906 -9.353 1.00 79.88 101 SER A CA 1
ATOM 812 C C . SER A 1 101 ? 4.748 -9.691 -10.474 1.00 79.88 101 SER A C 1
ATOM 814 O O . SER A 1 101 ? 5.090 -9.904 -11.630 1.00 79.88 101 SER A O 1
ATOM 816 N N . GLY A 1 102 ? 3.518 -9.251 -10.184 1.00 64.50 102 GLY A N 1
ATOM 817 C CA . GLY A 1 102 ? 2.515 -8.954 -11.222 1.00 64.50 102 GLY A CA 1
ATOM 818 C C . GLY A 1 102 ? 1.852 -10.173 -11.839 1.00 64.50 102 GLY A C 1
ATOM 819 O O . GLY A 1 102 ? 0.864 -10.022 -12.548 1.00 64.50 102 GLY A O 1
ATOM 820 N N . ASP A 1 103 ? 2.342 -11.371 -11.522 1.00 58.16 103 ASP A N 1
ATOM 821 C CA . ASP A 1 103 ? 1.728 -12.658 -11.845 1.00 58.16 103 ASP A CA 1
ATOM 822 C C . ASP A 1 103 ? 0.474 -12.869 -10.971 1.00 58.16 103 ASP A C 1
ATOM 824 O O . ASP A 1 103 ? 0.351 -13.796 -10.171 1.00 58.16 103 ASP A O 1
ATOM 828 N N . GLY A 1 104 ? -0.492 -11.960 -11.095 1.00 46.81 104 GLY A N 1
ATOM 829 C CA . GLY A 1 104 ? -1.839 -12.191 -10.612 1.00 46.81 104 GLY A CA 1
ATOM 830 C C . GLY A 1 104 ? -2.409 -13.421 -11.318 1.00 46.81 104 GLY A C 1
ATOM 831 O O . GLY A 1 104 ? -2.767 -13.358 -12.486 1.00 46.81 104 GLY A O 1
ATOM 832 N N . ALA A 1 105 ? -2.510 -14.528 -10.581 1.00 42.62 105 ALA A N 1
ATOM 833 C CA . ALA A 1 105 ? -3.314 -15.705 -10.904 1.00 42.62 105 ALA A CA 1
ATOM 834 C C . ALA A 1 105 ? -2.904 -16.538 -12.143 1.00 42.62 105 ALA A C 1
ATOM 836 O O . ALA A 1 105 ? -3.583 -16.568 -13.164 1.00 42.62 105 ALA A O 1
ATOM 837 N N . LYS A 1 106 ? -1.923 -17.430 -11.958 1.00 36.22 106 LYS A N 1
ATOM 838 C CA . LYS A 1 106 ? -2.040 -18.817 -12.456 1.00 36.22 106 LYS A CA 1
ATOM 839 C C . LYS A 1 106 ? -2.251 -19.782 -11.290 1.00 36.22 106 LYS A C 1
ATOM 841 O O . LYS A 1 106 ? -1.385 -20.585 -10.956 1.00 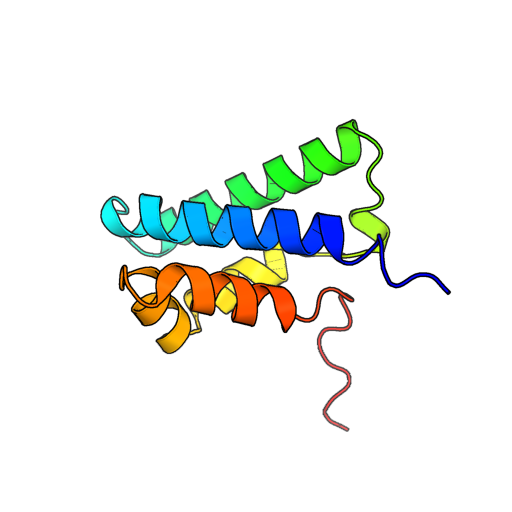36.22 106 LYS A O 1
ATOM 846 N N . ARG A 1 107 ? -3.403 -19.683 -10.628 1.00 42.81 107 ARG A N 1
ATOM 847 C CA . ARG A 1 107 ? -3.951 -20.757 -9.786 1.00 42.81 107 ARG A CA 1
ATOM 848 C C . ARG A 1 107 ? -5.450 -20.835 -10.033 1.00 42.81 107 ARG A C 1
ATOM 850 O O . ARG A 1 107 ? -6.212 -20.149 -9.365 1.00 42.81 107 ARG A O 1
ATOM 857 N N . ASN A 1 108 ? -5.810 -21.579 -11.072 1.00 38.81 108 ASN A N 1
ATOM 858 C CA . ASN A 1 108 ? -6.977 -22.457 -11.174 1.00 38.81 108 ASN A CA 1
ATOM 859 C C . ASN A 1 108 ? -7.048 -22.944 -12.625 1.00 38.81 108 ASN A C 1
ATOM 861 O O . ASN A 1 108 ? -7.687 -22.321 -13.468 1.00 38.81 108 ASN A O 1
ATOM 865 N N . GLU A 1 109 ? -6.352 -24.046 -12.886 1.00 37.03 109 GLU A N 1
ATOM 866 C CA . GLU A 1 109 ? -6.819 -25.079 -13.810 1.00 37.03 109 GLU A CA 1
ATOM 867 C C . GLU A 1 109 ? -6.792 -26.404 -13.043 1.00 37.03 109 GLU A C 1
ATOM 869 O O . GLU A 1 109 ? -5.821 -26.597 -12.268 1.00 37.03 109 GLU A O 1
#

Radius of gyration: 14.04 Å; chains: 1; bounding box: 36×37×33 Å

Secondary structure (DSSP, 8-state):
---SSHHHHHHHHHHHHHHHHHHHHTT-SSHHHHHHHHHHHHHHHHHHHHHTT--HHHHSTTHHHHHHHHHHH-HHHHHHHHSTTTHHHHHHHHHHHS--S--------